Protein 1N7E (pdb70)

Nearest PDB structures (foldseek):
  1n7e-assembly1_A  TM=1.011E+00  e=2.865E-18  Rattus norvegicus
  1n7f-assembly1_B  TM=1.004E+00  e=1.780E-14  Rattus norvegicus
  2r4h-assembly3_C  TM=8.729E-01  e=4.024E-07  Homo sapiens
  8cn1-assembly1_F  TM=8.947E-01  e=1.105E-06  Homo sapiens
  1ueq-assembly1_A  TM=8.339E-01  e=1.675E-06  Homo sapiens

Foldseek 3Di:
DKDKDKDKDFQQPHAQQWDWDFFQQQATFIFGQDGHVVGNPVVVVPDDGGKTWQAKPNHGSRRGGPVVVVVCRVVPPRMMMTIIIDHDDDDDDDD

Organism: Rattus norvegicus (NCBI:txid10116)

B-factor: mean 26.57, std 9.77, range [13.31, 65.71]

Solvent-accessible surface area: 6147 Å² total; per-residue (Å²): 120,60,105,82,66,78,18,126,12,96,43,151,84,27,112,14,6,34,68,26,48,31,69,105,106,59,150,54,53,4,43,0,42,46,39,76,188,32,12,53,0,76,180,62,47,36,3,81,93,21,0,95,4,47,10,0,54,110,45,62,10,167,20,94,25,29,51,73,0,90,96,41,30,103,132,25,43,108,58,0,37,0,90,0,64,61,106,96,146,96,162,127,104,121,176

Sequence (95 aa):
GAIIYTVELKRYGGPLGITISGTEEPFDPIIISSLTKGGLAERTGAIHIGDRILAINSSSLKGKPLSEAIHLLQMAGETVTLKIKKQTDAQPASS

InterPro domains:
  IPR001478 PDZ domain [PF00595] (55-132)
  IPR001478 PDZ domain [PF00595] (152-235)
  IPR001478 PDZ domain [PF00595] (256-333)
  IPR001478 PDZ domain [PF00595] (574-654)
  IPR001478 PDZ domain [PF00595] (673-751)
  IPR001478 PDZ domain [PF00595] (989-1066)
  IPR001478 PDZ domain [PS50106] (53-136)
  IPR001478 PDZ domain [PS50106] (150-238)
  IPR001478 PDZ domain [PS50106] (252-336)
  IPR001478 PDZ domain [PS50106] (471-546)
  IPR001478 PDZ domain [PS50106] (572-657)
  IPR001478 PDZ domain [PS50106] (672-754)
  IPR001478 PDZ domain [PS50106] (988-1070)
  IPR001478 PDZ domain [SM00228] (62-136)
  IPR001478 PDZ domain [SM00228] (160-238)
  IPR001478 PDZ domain [SM00228] (261-336)
  IPR001478 PDZ domain [SM00228] (480-560)
  IPR001478 PDZ domain [SM00228] (581-657)
  IPR001478 PDZ domain [SM00228] (680-754)
  IPR001478 PDZ domain [SM00228] (998-1070)

Secondary structure (DSSP, 8-state):
---EEEEEEE-TTS---EEEE--SSTTS--EEEEE-TTSHHHHHT---TT-EEEEETTEE-TT--HHHHHHHHHT--SEEEEEEE----------

GO terms:
  GO:0150012 positive regulation of neuron projection arborization (P, IGI)
  GO:0043204 perikaryon (C, EXP)
  GO:0045211 postsynaptic membrane (C, EXP)
  GO:0005737 cytoplasm (C, EXP)
  GO:0014069 postsynaptic density (C, EXP)
  GO:0031410 cytoplasmic vesicle (C, EXP)
  GO:0005515 protein binding (F, IPI)
  GO:0098793 presynapse (C, IDA)
  GO:0098794 postsynapse (C, IDA)
  GO:0098978 glutamatergic synapse (C, IDA)
  GO:0098982 GABA-ergic synapse (C, IDA)
  GO:0106033 spine synapse (C, IDA)
  GO:1990635 proximal dendrite (C, IDA)
  GO:0042734 presynaptic membrane (C, IDA)
  GO:0043025 neuronal cell body (C, IDA)
  GO:0043083 synaptic cleft (C, IDA)
  GO:0043195 terminal bouton (C, IDA)
  GO:0043197 dendritic spine (C, IDA)
  GO:0043198 dendritic shaft (C, IDA)
  GO:0044326 dendritic spine neck (C, IDA)

Radius of gyration: 13.42 Å; Cα contacts (8 Å, |Δi|>4): 182; chains: 1; bounding box: 41×31×26 Å

Structure (mmCIF, N/CA/C/O backbone):
data_1N7E
#
_entry.id   1N7E
#
_cell.length_a   40.267
_cell.length_b   40.267
_cell.length_c   222.872
_cell.angle_alpha   90.00
_cell.angle_beta   90.00
_cell.angle_gamma   120.00
#
_symmetry.space_group_name_H-M   'P 65 2 2'
#
loop_
_entity.id
_entity.type
_entity.pdbx_description
1 polymer 'AMPA receptor interacting protein GRIP'
2 water water
#
loop_
_atom_site.group_PDB
_ato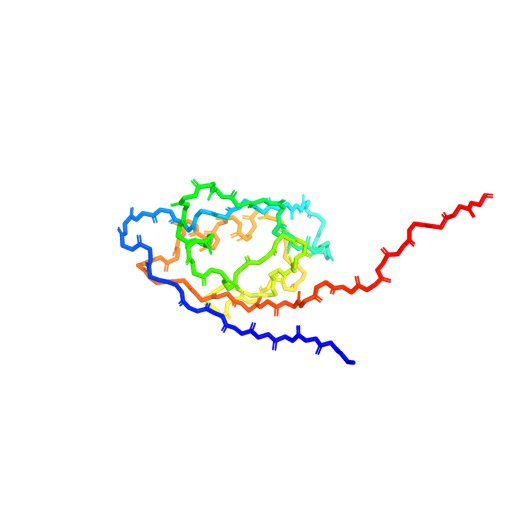m_site.id
_atom_site.type_symbol
_atom_site.label_atom_id
_atom_site.label_alt_id
_atom_site.label_comp_id
_atom_site.label_asym_id
_atom_site.label_entity_id
_atom_site.label_seq_id
_atom_site.pdbx_PDB_ins_code
_atom_site.Cartn_x
_atom_site.Cartn_y
_atom_site.Cartn_z
_atom_site.occupancy
_atom_site.B_iso_or_equiv
_atom_site.auth_seq_id
_atom_site.auth_comp_id
_atom_site.auth_asym_id
_atom_site.auth_atom_id
_atom_site.pdbx_PDB_model_num
ATOM 1 N N . GLY A 1 3 ? 18.388 22.463 54.997 1.00 38.75 667 GLY A N 1
ATOM 2 C CA . GLY A 1 3 ? 18.139 23.774 55.680 1.00 37.03 667 GLY A CA 1
ATOM 3 C C . GLY A 1 3 ? 16.855 23.754 56.490 1.00 36.03 667 GLY A C 1
ATOM 4 O O . GLY A 1 3 ? 16.028 22.856 56.324 1.00 37.12 667 GLY A O 1
ATOM 5 N N . ALA A 1 4 ? 16.691 24.737 57.372 1.00 34.50 668 ALA A N 1
ATOM 6 C CA . ALA A 1 4 ? 15.499 24.826 58.208 1.00 31.77 668 ALA A CA 1
ATOM 7 C C . ALA A 1 4 ? 14.313 25.228 57.361 1.00 29.46 668 ALA A C 1
ATOM 8 O O . ALA A 1 4 ? 14.422 26.118 56.516 1.00 29.42 668 ALA A O 1
ATOM 10 N N . ILE A 1 5 ? 13.180 24.573 57.584 1.00 25.54 669 ILE A N 1
ATOM 11 C CA . ILE A 1 5 ? 11.975 24.894 56.833 1.00 23.05 669 ILE A CA 1
ATOM 12 C C . ILE A 1 5 ? 11.020 25.680 57.723 1.00 19.76 669 ILE A C 1
ATOM 13 O O . ILE A 1 5 ? 10.497 25.156 58.705 1.00 18.24 669 ILE A O 1
ATOM 18 N N . ILE A 1 6 ? 10.816 26.945 57.375 1.00 18.30 670 ILE A N 1
ATOM 19 C CA . ILE A 1 6 ? 9.922 27.814 58.122 1.00 18.06 670 ILE A CA 1
ATOM 20 C C . ILE A 1 6 ? 8.856 28.323 57.165 1.00 17.24 670 ILE A C 1
ATOM 21 O O . ILE A 1 6 ? 9.181 28.856 56.106 1.00 18.23 670 ILE A O 1
ATOM 26 N N . TYR A 1 7 ? 7.588 28.13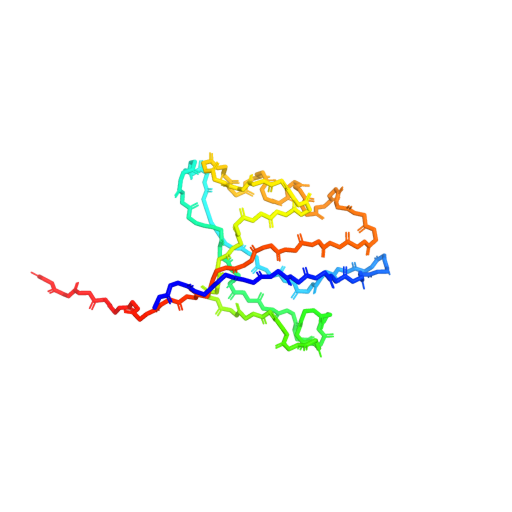8 57.522 1.00 15.91 671 TYR A N 1
ATOM 27 C CA . TYR A 1 7 ? 6.480 28.605 56.688 1.00 15.33 671 TYR A CA 1
ATOM 28 C C . TYR A 1 7 ? 5.406 29.176 57.606 1.00 15.30 671 TYR A C 1
ATOM 29 O O . TYR A 1 7 ? 5.446 28.974 58.822 1.00 15.37 671 TYR A O 1
ATOM 38 N N . THR A 1 8 ? 4.454 29.901 57.036 1.00 15.08 672 THR A N 1
ATOM 39 C CA . THR A 1 8 ? 3.406 30.489 57.849 1.00 15.98 672 THR A CA 1
ATOM 40 C C . THR A 1 8 ? 2.025 30.069 57.367 1.00 15.78 672 THR A C 1
ATOM 41 O O . THR A 1 8 ? 1.785 29.956 56.164 1.00 16.79 672 THR A O 1
ATOM 45 N N . VAL A 1 9 ? 1.122 29.818 58.310 1.00 15.97 673 VAL A N 1
ATOM 46 C CA . VAL A 1 9 ? -0.235 29.438 57.959 1.00 16.54 673 VAL A CA 1
ATOM 47 C C . VAL A 1 9 ? -1.232 30.326 58.686 1.00 17.98 673 VAL A C 1
ATOM 48 O O . VAL A 1 9 ? -1.057 30.651 59.860 1.00 17.93 673 VAL A O 1
ATOM 52 N N . GLU A 1 10 ? -2.269 30.736 57.966 1.00 14.57 674 GLU A N 1
ATOM 53 C CA . GLU A 1 10 ? -3.318 31.570 58.526 1.00 17.37 674 GLU A CA 1
ATOM 54 C C . GLU A 1 10 ? -4.586 30.740 58.511 1.00 16.55 674 GLU A C 1
ATOM 55 O O . GLU A 1 10 ? -5.012 30.268 57.459 1.00 16.76 674 GLU A O 1
ATOM 61 N N . LEU A 1 11 ? -5.176 30.551 59.685 1.00 18.35 675 LEU A N 1
ATOM 62 C CA . LEU A 1 11 ? -6.393 29.759 59.816 1.00 18.56 675 LEU A CA 1
ATOM 63 C C . LEU A 1 11 ? -7.537 30.631 60.321 1.00 19.40 675 LEU A C 1
ATOM 64 O O . LEU A 1 11 ? -7.327 31.516 61.149 1.00 20.03 675 LEU A O 1
ATOM 69 N N . LYS A 1 12 ? -8.741 30.382 59.818 1.00 20.21 676 LYS A N 1
ATOM 70 C CA . LYS A 1 12 ? -9.912 31.141 60.236 1.00 21.53 676 LYS A CA 1
ATOM 71 C C . LYS A 1 12 ? -10.739 30.189 61.08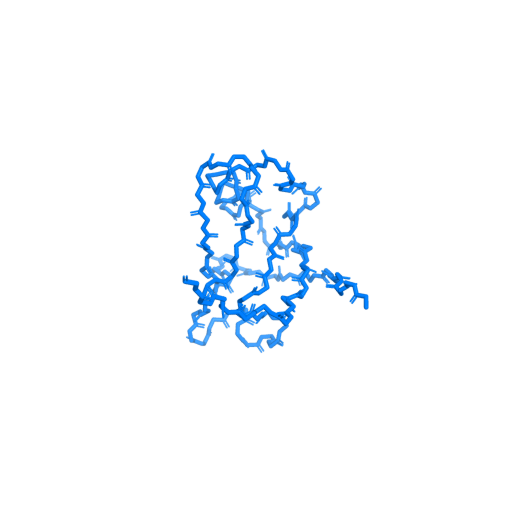8 1.00 21.57 676 LYS A C 1
ATOM 72 O O . LYS A 1 12 ? -11.359 29.269 60.560 1.00 20.75 676 LYS A O 1
ATOM 78 N N . ARG A 1 13 ? -10.741 30.407 62.403 1.00 24.29 677 ARG A N 1
ATOM 79 C CA . ARG A 1 13 ? -11.458 29.531 63.332 1.00 25.98 677 ARG A CA 1
ATOM 80 C C . ARG A 1 13 ? -12.959 29.782 63.557 1.00 27.59 677 ARG A C 1
ATOM 81 O O . ARG A 1 13 ? -13.627 28.977 64.209 1.00 27.03 677 ARG A O 1
ATOM 89 N N . TYR A 1 14 ? -13.495 30.875 63.014 1.00 30.16 678 TYR A N 1
ATOM 90 C CA . TYR A 1 14 ? -14.925 31.192 63.158 1.00 31.69 678 TYR A CA 1
ATOM 91 C C . TYR A 1 14 ? -15.530 30.902 64.531 1.00 31.67 678 TYR A C 1
ATOM 92 O O . TYR A 1 14 ? -16.436 30.067 64.654 1.00 34.06 678 TYR A O 1
ATOM 101 N N . GLY A 1 15 ? -15.051 31.582 65.561 1.00 29.71 679 GLY A N 1
ATOM 102 C CA . GLY A 1 15 ? -15.608 31.352 66.880 1.00 27.49 679 GLY A CA 1
ATOM 103 C C . GLY A 1 15 ? -15.311 29.979 67.445 1.00 26.91 679 GLY A C 1
ATOM 104 O O . GLY A 1 15 ? -15.681 29.679 68.581 1.00 27.22 679 GLY A O 1
ATOM 105 N N . GLY A 1 16 ? -14.656 29.139 66.653 1.00 25.48 680 GLY A N 1
ATOM 106 C CA . GLY A 1 16 ? -14.309 27.806 67.114 1.00 25.66 680 GLY A CA 1
ATOM 107 C C . GLY A 1 16 ? -12.830 27.699 67.461 1.00 24.21 680 GLY A C 1
ATOM 108 O O . GLY A 1 16 ? -12.072 28.663 67.305 1.00 22.08 680 GLY A O 1
ATOM 109 N N . PRO A 1 17 ? -12.387 26.537 67.957 1.00 23.12 681 PRO A N 1
ATOM 110 C CA . PRO A 1 17 ? -10.973 26.379 68.304 1.00 21.63 681 PRO A CA 1
ATOM 111 C C . PRO A 1 17 ? -10.135 26.019 67.082 1.00 19.24 681 PRO A C 1
ATOM 112 O O . PRO A 1 17 ? -10.673 25.690 66.027 1.00 19.18 681 PRO A O 1
ATOM 116 N N . LEU A 1 18 ? -8.818 26.100 67.225 1.00 18.49 682 LEU A N 1
ATOM 117 C CA . LEU A 1 18 ? -7.916 25.745 66.132 1.00 17.99 682 LEU A CA 1
ATOM 118 C C . LEU A 1 18 ? -7.776 24.223 66.048 1.00 18.57 682 LEU A C 1
ATOM 119 O O . LEU A 1 18 ? -7.525 23.664 64.980 1.00 17.97 682 LEU A O 1
ATOM 124 N N . GLY A 1 19 ? -7.950 23.561 67.189 1.00 16.86 683 GLY A N 1
ATOM 125 C CA . GLY A 1 19 ? -7.824 22.117 67.236 1.00 16.66 683 GLY A CA 1
ATOM 126 C C . GLY A 1 19 ? -6.359 21.735 67.345 1.00 16.54 683 GLY A C 1
ATOM 127 O O . GLY A 1 19 ? -5.926 20.725 66.794 1.00 16.09 683 GLY A O 1
ATOM 128 N N . ILE A 1 20 ? -5.600 22.553 68.067 1.00 17.10 684 ILE A N 1
ATOM 129 C CA . ILE A 1 20 ? -4.164 22.332 68.251 1.00 18.03 684 ILE A CA 1
ATOM 130 C C . ILE A 1 20 ? -3.797 22.297 69.729 1.00 18.94 684 ILE A C 1
ATOM 131 O O . ILE A 1 20 ? -4.233 23.153 70.493 1.00 18.95 684 ILE A O 1
ATOM 136 N N . THR A 1 21 ? -3.003 21.313 70.135 1.00 17.64 685 THR A N 1
ATOM 137 C CA . THR A 1 21 ? -2.568 21.248 71.519 1.00 18.93 685 THR A CA 1
ATOM 138 C C . THR A 1 21 ? -1.062 21.495 71.502 1.00 18.21 685 THR A C 1
ATOM 139 O O . THR A 1 21 ? -0.345 20.828 70.759 1.00 19.48 685 THR A O 1
ATOM 143 N N . ILE A 1 22 ? -0.594 22.466 72.288 1.00 17.69 686 ILE A N 1
ATOM 144 C CA . ILE A 1 22 ? 0.828 22.788 72.334 1.00 17.56 686 ILE A CA 1
ATOM 145 C C . ILE A 1 22 ? 1.481 22.434 73.667 1.00 19.13 686 ILE A C 1
ATOM 146 O O . ILE A 1 22 ? 0.823 22.388 74.708 1.00 19.22 686 ILE A O 1
ATOM 151 N N . SER A 1 23 ? 2.787 22.186 73.617 1.00 19.71 687 SER A N 1
ATOM 152 C CA . SER A 1 23 ? 3.558 21.841 74.804 1.00 19.44 687 SER A CA 1
ATOM 153 C C . SER A 1 23 ? 4.754 22.760 74.965 1.00 19.64 687 SER A C 1
ATOM 154 O O . SER A 1 23 ? 5.235 23.346 73.994 1.00 18.03 687 SER A O 1
ATOM 157 N N . GLY A 1 24 ? 5.236 22.865 76.200 1.00 17.01 688 GLY A N 1
ATOM 158 C CA . GLY A 1 24 ? 6.376 23.711 76.489 1.00 18.69 688 GLY A CA 1
ATOM 159 C C . GLY A 1 24 ? 6.518 23.881 77.991 1.00 18.37 688 GLY A C 1
ATOM 160 O O . GLY A 1 24 ? 5.917 23.136 78.764 1.00 18.11 688 GLY A O 1
ATOM 161 N N . THR A 1 25 ? 7.313 24.861 78.405 1.00 19.70 689 THR A N 1
ATOM 162 C CA . THR A 1 25 ? 7.537 25.142 79.822 1.00 21.81 689 THR A CA 1
ATOM 163 C C . THR A 1 25 ? 7.617 26.653 80.002 1.00 23.30 689 THR A C 1
ATOM 164 O O . THR A 1 25 ? 7.381 27.412 79.050 1.00 22.28 689 THR A O 1
ATOM 168 N N . GLU A 1 26 ? 7.967 27.090 81.213 1.00 24.31 690 GLU A N 1
ATOM 169 C CA . GLU A 1 26 ? 8.096 28.515 81.481 1.00 26.01 690 GLU A CA 1
ATOM 170 C C . GLU A 1 26 ? 9.518 29.017 81.297 1.00 27.00 690 GLU A C 1
ATOM 171 O O . GLU A 1 26 ? 9.808 30.184 81.565 1.00 27.82 690 GLU A O 1
ATOM 177 N N . GLU A 1 27 ? 10.410 28.137 80.847 1.00 28.15 691 GLU A N 1
ATOM 178 C CA . GLU A 1 27 ? 11.785 28.546 80.589 1.00 30.04 691 GLU A CA 1
ATOM 179 C C . GLU A 1 27 ? 11.725 29.390 79.315 1.00 30.13 691 GLU A C 1
ATOM 180 O O . GLU A 1 27 ? 11.368 28.893 78.245 1.00 29.76 691 GLU A O 1
ATOM 186 N N . PRO A 1 28 ? 12.078 30.680 79.419 1.00 30.66 692 PRO A N 1
ATOM 187 C CA . PRO A 1 28 ? 12.068 31.626 78.303 1.00 30.67 692 PRO A CA 1
ATOM 188 C C . PRO A 1 28 ? 12.468 31.083 76.939 1.00 30.35 692 PRO A C 1
ATOM 189 O O . PRO A 1 28 ? 11.806 31.380 75.941 1.00 30.47 692 PRO A O 1
ATOM 193 N N . PHE A 1 29 ? 13.530 30.284 76.881 1.00 29.13 693 PHE A N 1
ATOM 194 C CA . PHE A 1 29 ? 13.966 29.788 75.588 1.00 28.47 693 PHE A CA 1
ATOM 195 C C . PHE A 1 29 ? 13.641 28.370 75.150 1.00 26.10 693 PHE A C 1
ATOM 196 O O . PHE A 1 29 ? 14.212 27.879 74.172 1.00 27.04 693 PHE A O 1
ATOM 204 N N . ASP A 1 30 ? 12.714 27.717 75.840 1.00 23.76 694 ASP A N 1
ATOM 205 C CA . ASP A 1 30 ? 12.311 26.380 75.427 1.00 23.14 694 ASP A CA 1
ATOM 206 C C . ASP A 1 30 ? 11.380 26.543 74.229 1.00 2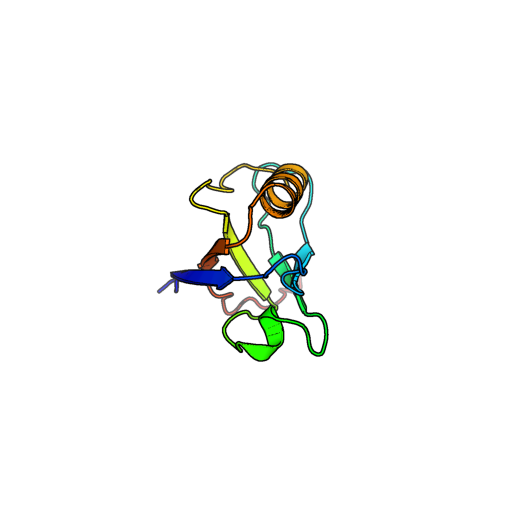2.68 694 ASP A C 1
ATOM 207 O O . ASP A 1 30 ? 10.680 27.553 74.111 1.00 23.86 694 ASP A O 1
ATOM 212 N N . PRO A 1 31 ? 11.353 25.553 73.321 1.00 21.69 695 PRO A N 1
ATOM 213 C CA . PRO A 1 31 ? 10.470 25.688 72.161 1.00 19.93 695 PRO A CA 1
ATOM 214 C C . PRO A 1 31 ? 9.014 25.397 72.503 1.00 19.02 695 PRO A C 1
ATOM 215 O O . PRO A 1 31 ? 8.724 24.666 73.453 1.00 19.47 695 PRO A O 1
ATOM 219 N N . ILE A 1 32 ? 8.105 25.993 71.735 1.00 18.31 696 ILE A N 1
ATOM 220 C CA . ILE A 1 32 ? 6.671 25.754 71.904 1.00 19.13 696 ILE A CA 1
ATOM 221 C C . ILE A 1 32 ? 6.369 24.752 70.800 1.00 16.37 696 ILE A C 1
ATOM 222 O O . ILE A 1 32 ? 6.485 25.077 69.624 1.00 15.72 696 ILE A O 1
ATOM 227 N N . ILE A 1 33 ? 5.992 23.540 71.188 1.00 16.24 697 ILE A N 1
ATOM 228 C CA . ILE A 1 33 ? 5.746 22.452 70.245 1.00 16.96 697 ILE A CA 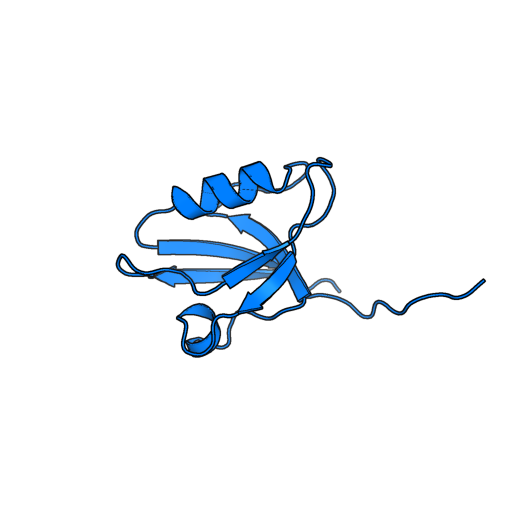1
ATOM 229 C C . ILE A 1 33 ? 4.291 22.032 70.073 1.00 17.43 697 ILE A C 1
ATOM 230 O O . ILE A 1 33 ? 3.524 22.008 71.028 1.00 17.01 697 ILE A O 1
ATOM 235 N N . ILE A 1 34 ? 3.918 21.703 68.843 1.00 16.05 698 ILE A N 1
ATOM 236 C CA . ILE A 1 34 ? 2.576 21.217 68.565 1.00 17.03 698 ILE A CA 1
ATOM 237 C C . ILE A 1 34 ? 2.662 19.755 69.021 1.00 18.93 698 ILE A C 1
ATOM 238 O O . ILE A 1 34 ? 3.331 18.935 68.384 1.00 17.94 698 ILE A O 1
ATOM 243 N N . SER A 1 35 ? 2.014 19.430 70.137 1.00 16.90 699 SER A N 1
ATOM 244 C CA . SER A 1 35 ? 2.079 18.070 70.660 1.00 19.86 699 SER A CA 1
ATOM 245 C C . SER A 1 35 ? 1.002 17.138 70.140 1.00 17.79 699 SER A C 1
ATOM 246 O O . SER A 1 35 ? 1.233 15.938 70.017 1.00 20.75 699 SER A O 1
ATOM 249 N N . SER A 1 36 ? -0.182 17.669 69.853 1.00 18.42 700 SER A N 1
ATOM 250 C CA . SER A 1 36 ? -1.261 16.845 69.307 1.00 16.52 700 SER A CA 1
ATOM 251 C C . SER A 1 36 ? -2.309 17.712 68.635 1.00 15.93 700 SER A C 1
ATOM 252 O O . SER A 1 36 ? -2.321 18.923 68.804 1.00 15.50 700 SER A O 1
ATOM 255 N N . LEU A 1 37 ? -3.169 17.074 67.854 1.00 15.89 701 LEU A N 1
ATOM 256 C CA . LEU A 1 37 ? -4.228 17.762 67.138 1.00 17.51 701 LEU A CA 1
ATOM 257 C C . LEU A 1 37 ? -5.546 17.090 67.467 1.00 17.42 701 LEU A C 1
ATOM 258 O O . LEU A 1 37 ? -5.610 15.876 67.641 1.00 18.12 701 LEU A O 1
ATOM 263 N N . THR A 1 38 ? -6.598 17.890 67.549 1.00 16.70 702 THR A N 1
ATOM 264 C CA . THR A 1 38 ? -7.922 17.363 67.832 1.00 17.40 702 THR A CA 1
ATOM 265 C C . THR A 1 38 ? -8.439 16.640 66.597 1.00 17.76 702 THR A C 1
ATOM 266 O O . THR A 1 38 ? -8.463 17.197 65.497 1.00 17.39 702 THR A O 1
ATOM 270 N N . LYS A 1 39 ? -8.844 15.392 66.775 1.00 18.39 703 LYS A N 1
ATOM 271 C CA . LYS A 1 39 ? -9.369 14.633 65.661 1.00 21.72 703 LYS A CA 1
ATOM 272 C C . LYS A 1 39 ? -10.632 15.322 65.142 1.00 22.08 703 LYS A C 1
ATOM 273 O O . LYS A 1 39 ? -11.599 15.512 65.880 1.00 22.49 703 LYS A O 1
ATOM 279 N N . GLY A 1 40 ? -10.615 15.696 63.868 1.00 23.16 704 GLY A N 1
ATOM 280 C CA . GLY A 1 40 ? -11.764 16.356 63.276 1.00 22.91 704 GLY A CA 1
ATOM 281 C C . GLY A 1 40 ? -11.722 17.856 63.477 1.00 22.21 704 GLY A C 1
ATOM 282 O O . GLY A 1 40 ? -12.633 18.573 63.058 1.00 23.49 704 GLY A O 1
ATOM 283 N N . GLY A 1 41 ? -10.663 18.334 64.126 1.00 19.86 705 GLY A N 1
ATOM 284 C CA . GLY A 1 41 ? -10.527 19.760 64.364 1.00 19.11 705 GLY A CA 1
ATOM 285 C C . GLY A 1 41 ? -10.112 20.515 63.117 1.00 16.53 705 GLY A C 1
ATOM 286 O O . GLY A 1 41 ? -9.787 19.909 62.098 1.00 18.02 705 GLY A O 1
ATOM 287 N N . LEU A 1 42 ? -10.112 21.840 63.190 1.00 17.27 706 LEU A N 1
ATOM 288 C CA . LEU A 1 42 ? -9.734 22.652 62.036 1.00 17.09 706 LEU A CA 1
ATOM 289 C C . LEU A 1 42 ? -8.304 22.373 61.576 1.00 16.91 706 LEU A C 1
ATOM 290 O O . LEU A 1 42 ? -8.070 22.114 60.395 1.00 15.15 706 LEU A O 1
ATOM 295 N N . ALA A 1 43 ? -7.355 22.424 62.512 1.00 14.91 707 ALA A N 1
ATOM 296 C CA . ALA A 1 43 ? -5.946 22.186 62.196 1.00 15.96 707 ALA A CA 1
ATOM 297 C C . ALA A 1 43 ? -5.770 20.884 61.436 1.00 15.97 707 ALA A C 1
ATOM 298 O O . ALA A 1 43 ? -5.133 20.854 60.382 1.00 15.21 707 ALA A O 1
ATOM 300 N N . GLU A 1 44 ? -6.333 19.801 61.962 1.00 16.53 708 GLU A N 1
ATOM 301 C CA . GLU A 1 44 ? -6.212 18.516 61.286 1.00 16.10 708 GLU A CA 1
ATOM 302 C C . GLU A 1 44 ? -6.857 18.494 59.893 1.00 16.77 708 GLU A C 1
ATOM 303 O O . GLU A 1 44 ? -6.286 17.937 58.952 1.00 18.66 708 GLU A O 1
ATOM 309 N N . ARG A 1 45 ? -8.037 19.095 59.763 1.00 16.56 709 ARG A N 1
ATOM 310 C CA . ARG A 1 45 ? -8.741 19.129 58.484 1.00 17.98 709 ARG A CA 1
ATOM 311 C C . ARG A 1 45 ? -7.985 19.868 57.386 1.00 17.65 709 ARG A C 1
ATOM 312 O O . ARG A 1 45 ? -8.160 19.568 56.212 1.00 17.70 709 ARG A O 1
ATOM 320 N N . THR A 1 46 ? -7.155 20.837 57.757 1.00 16.69 710 THR A N 1
ATOM 321 C CA . THR A 1 46 ? -6.385 21.576 56.757 1.00 16.80 710 THR A CA 1
ATOM 322 C C . THR A 1 46 ? -5.202 20.733 56.277 1.00 17.83 710 THR A C 1
ATOM 323 O O . THR A 1 46 ? -4.775 20.837 55.121 1.00 17.62 710 THR A O 1
ATOM 327 N N . GLY A 1 47 ? -4.678 19.910 57.186 1.00 18.27 711 GLY A N 1
ATOM 328 C CA . GLY A 1 47 ? -3.527 19.078 56.880 1.00 19.31 711 GLY A CA 1
ATOM 329 C C . GLY A 1 47 ? -2.255 19.913 56.783 1.00 19.39 711 GLY A C 1
ATOM 330 O O . GLY A 1 47 ? -1.228 19.436 56.310 1.00 21.35 711 GLY A O 1
ATOM 331 N N . ALA A 1 48 ? -2.314 21.154 57.250 1.00 19.61 712 ALA A N 1
ATOM 332 C CA . ALA A 1 48 ? -1.172 22.064 57.172 1.00 21.59 712 ALA A CA 1
ATOM 333 C C . ALA A 1 48 ? -0.447 22.275 58.493 1.00 20.28 712 ALA A C 1
ATOM 334 O O . ALA A 1 48 ? 0.485 23.081 58.567 1.00 21.67 712 ALA A O 1
ATOM 336 N N . ILE A 1 49 ? -0.897 21.572 59.529 1.00 18.96 713 ILE A N 1
ATOM 337 C CA . ILE A 1 49 ? -0.319 21.677 60.868 1.00 18.55 713 ILE A CA 1
ATOM 338 C C . ILE A 1 49 ? 0.080 20.275 61.286 1.00 16.96 713 ILE A C 1
ATOM 339 O O . ILE A 1 49 ? -0.730 19.345 61.208 1.00 18.74 713 ILE A O 1
ATOM 344 N N . HIS A 1 50 ? 1.315 20.119 61.747 1.00 16.93 714 HIS A N 1
ATOM 345 C CA . HIS A 1 50 ? 1.789 18.795 62.138 1.00 17.90 714 HIS A CA 1
ATOM 346 C C . HIS A 1 50 ? 2.423 18.686 63.512 1.00 16.98 714 HIS A C 1
ATOM 347 O O . HIS A 1 50 ? 3.111 19.597 63.985 1.00 17.24 714 HIS A O 1
ATOM 354 N N . ILE A 1 51 ? 2.178 17.546 64.139 1.00 16.38 715 ILE A N 1
ATOM 355 C CA . ILE A 1 51 ? 2.723 17.266 65.445 1.00 17.99 715 ILE A CA 1
ATOM 356 C C . ILE A 1 51 ? 4.247 17.267 65.369 1.00 17.98 715 ILE A C 1
ATOM 357 O O . ILE A 1 51 ? 4.843 16.735 64.429 1.00 18.88 715 ILE A O 1
ATOM 362 N N . GLY A 1 52 ? 4.871 17.899 66.352 1.00 18.35 716 GLY A N 1
ATOM 363 C CA . GLY A 1 52 ? 6.318 17.935 66.384 1.00 18.74 716 GLY A CA 1
ATOM 364 C C . GLY A 1 52 ? 6.916 19.231 65.901 1.00 19.12 716 GLY A C 1
ATOM 365 O O . GLY A 1 52 ? 8.035 19.561 66.269 1.00 20.69 716 GLY A O 1
ATOM 366 N N . ASP A 1 53 ? 6.195 19.972 65.073 1.00 16.68 717 ASP A N 1
ATOM 367 C CA . ASP A 1 53 ? 6.744 21.230 64.598 1.00 17.62 717 ASP A CA 1
ATOM 368 C C . ASP A 1 53 ? 6.652 22.267 65.713 1.00 16.40 717 ASP A C 1
ATOM 369 O O . ASP A 1 53 ? 5.857 22.119 66.644 1.00 17.43 717 ASP A O 1
ATOM 374 N N . ARG A 1 54 ? 7.476 23.307 65.632 1.00 15.72 718 ARG A N 1
ATOM 375 C CA . ARG A 1 54 ? 7.465 24.340 66.662 1.00 15.86 718 ARG A CA 1
ATOM 376 C C . ARG A 1 54 ? 6.893 25.647 66.148 1.00 15.90 718 ARG A C 1
ATOM 377 O O . ARG A 1 54 ? 7.063 26.003 64.974 1.00 14.89 718 ARG A O 1
ATOM 385 N N . ILE A 1 55 ? 6.209 26.358 67.036 1.00 14.87 719 ILE A N 1
ATOM 386 C CA . ILE A 1 55 ? 5.599 27.633 66.693 1.00 17.15 719 ILE A CA 1
ATOM 387 C C . ILE A 1 55 ? 6.577 28.740 67.043 1.00 17.30 719 ILE A C 1
ATOM 388 O O . ILE A 1 55 ? 6.965 28.888 68.205 1.00 19.13 719 ILE A O 1
ATOM 393 N N . LEU A 1 56 ? 6.981 29.504 66.031 1.00 15.86 720 LEU A N 1
ATOM 394 C CA . LEU A 1 56 ? 7.931 30.597 66.213 1.00 17.30 720 LEU A CA 1
ATOM 395 C C . LEU A 1 56 ? 7.261 31.949 66.488 1.00 18.75 720 LEU A C 1
ATOM 396 O O . LEU A 1 56 ? 7.858 32.830 67.103 1.00 20.80 720 LEU A O 1
ATOM 401 N N . ALA A 1 57 ? 6.024 32.113 66.028 1.00 19.25 721 ALA A N 1
ATOM 402 C CA . ALA A 1 57 ? 5.299 33.363 66.233 1.00 18.79 721 ALA A CA 1
ATOM 403 C C . ALA A 1 57 ? 3.808 33.139 66.093 1.00 18.41 721 ALA A C 1
ATOM 404 O O . ALA A 1 57 ? 3.375 32.241 65.374 1.00 18.02 721 ALA A O 1
ATOM 406 N N . ILE A 1 58 ? 3.027 33.957 66.788 1.00 18.16 722 ILE A N 1
ATOM 407 C CA . ILE A 1 58 ? 1.575 33.867 66.727 1.00 19.15 722 ILE A CA 1
ATOM 408 C C . ILE A 1 58 ? 1.046 35.254 66.407 1.00 20.03 722 ILE A C 1
ATOM 409 O O . ILE A 1 58 ? 1.302 36.206 67.147 1.00 19.41 722 ILE A O 1
ATOM 414 N N . ASN A 1 59 ? 0.321 35.371 65.298 1.00 19.41 723 ASN A N 1
ATOM 415 C CA . ASN A 1 59 ? -0.223 36.660 64.882 1.00 21.50 723 ASN A CA 1
ATOM 416 C C . ASN A 1 59 ? 0.883 37.707 64.844 1.00 21.25 723 ASN A C 1
ATOM 417 O O . ASN A 1 59 ? 0.727 38.826 65.329 1.00 22.59 723 ASN A O 1
ATOM 422 N N . SER A 1 60 ? 2.008 37.314 64.258 1.00 22.71 724 SER A N 1
ATOM 423 C CA . SER A 1 60 ? 3.173 38.172 64.109 1.00 24.53 724 SER A CA 1
ATOM 424 C C . SER A 1 60 ? 3.898 38.533 65.404 1.00 24.65 724 SER A C 1
ATOM 425 O O . SER A 1 60 ? 4.838 39.325 65.388 1.00 25.44 724 SER A O 1
ATOM 428 N N . SER A 1 61 ? 3.462 37.952 66.517 1.00 22.77 725 SER A N 1
ATOM 429 C CA . SER A 1 61 ? 4.103 38.199 67.805 1.00 23.82 725 SER A CA 1
ATOM 430 C C . SER A 1 61 ? 5.087 37.049 68.041 1.00 22.27 725 SER A C 1
ATOM 431 O O . SER A 1 61 ? 4.683 35.905 68.251 1.00 21.25 725 SER A O 1
ATOM 434 N N . SER A 1 62 ? 6.380 37.358 67.992 1.00 23.10 726 SER A N 1
ATOM 435 C CA . SER A 1 62 ? 7.425 36.353 68.166 1.00 23.46 726 SER A CA 1
ATOM 436 C C . SER A 1 62 ? 7.422 35.660 69.524 1.00 23.30 726 SER A C 1
ATOM 437 O O . SER A 1 62 ? 7.136 36.278 70.548 1.00 23.70 726 SER A O 1
ATOM 440 N N . LEU A 1 63 ? 7.746 34.372 69.526 1.00 21.69 727 LEU A N 1
ATOM 441 C CA . LEU A 1 63 ? 7.799 33.598 70.761 1.00 21.42 727 LEU A CA 1
ATOM 442 C C . LEU A 1 63 ? 9.244 33.397 71.224 1.00 20.68 727 LEU A C 1
ATOM 443 O O . LEU A 1 63 ? 9.512 32.664 72.176 1.00 20.42 727 LEU A O 1
ATOM 448 N N . LYS A 1 64 ? 10.171 34.061 70.550 1.00 22.00 728 LYS A N 1
ATOM 449 C CA . LYS A 1 64 ? 11.572 33.946 70.913 1.00 23.60 728 LYS A CA 1
ATOM 450 C C . LYS A 1 64 ? 11.762 34.417 72.351 1.00 24.47 728 LYS A C 1
ATOM 451 O O . LYS A 1 64 ? 11.451 35.562 72.679 1.00 24.26 728 LYS A O 1
ATOM 457 N N . GLY A 1 65 ? 12.262 33.529 73.203 1.00 24.57 729 GLY A N 1
ATOM 458 C CA . GLY A 1 65 ? 12.490 33.886 74.590 1.00 25.46 729 GLY A CA 1
ATOM 459 C C . GLY A 1 65 ? 11.215 34.050 75.392 1.00 25.13 729 GLY A C 1
ATOM 460 O O . GLY A 1 65 ? 11.238 34.594 76.497 1.00 26.73 729 GLY A O 1
ATOM 461 N N . LYS A 1 66 ? 10.095 33.585 74.844 1.00 24.16 730 LYS A N 1
ATOM 462 C CA . LYS A 1 66 ? 8.818 33.687 75.544 1.00 22.73 730 LYS A CA 1
ATOM 463 C C . LYS A 1 66 ? 8.402 32.327 76.098 1.00 21.76 730 LYS A C 1
ATOM 464 O O . LYS A 1 66 ? 8.560 31.304 75.440 1.00 23.84 730 LYS A O 1
ATOM 470 N N . PRO A 1 67 ? 7.869 32.295 77.327 1.00 22.10 731 PRO A N 1
ATOM 471 C CA . PRO A 1 67 ? 7.437 31.028 77.937 1.00 21.29 731 PRO A CA 1
ATOM 472 C C . PRO A 1 67 ? 6.103 30.516 77.369 1.00 21.01 731 PRO A C 1
ATOM 473 O O . PRO A 1 67 ? 5.413 31.235 76.655 1.00 19.11 731 PRO A O 1
ATOM 477 N N . LEU A 1 68 ? 5.737 29.280 77.688 1.00 20.54 732 LEU A N 1
ATOM 478 C CA . LEU A 1 68 ? 4.483 28.717 77.192 1.00 20.24 732 LEU A CA 1
ATOM 479 C C . LEU A 1 68 ? 3.279 29.574 77.571 1.00 20.18 732 LEU A C 1
ATOM 480 O O . LEU A 1 68 ? 2.339 29.712 76.792 1.00 20.12 732 LEU A O 1
ATOM 485 N N . SER A 1 69 ? 3.304 30.144 78.769 1.00 19.93 733 SER A N 1
ATOM 486 C CA . SER A 1 69 ? 2.193 30.968 79.230 1.00 19.77 733 SER A CA 1
ATOM 487 C C . SER A 1 69 ? 1.877 32.110 78.263 1.00 20.14 733 SER A C 1
ATOM 488 O O . SER A 1 69 ? 0.718 32.498 78.108 1.00 18.17 733 SER A O 1
ATOM 491 N N . GLU A 1 70 ? 2.902 32.646 77.609 1.00 20.09 734 GLU A N 1
ATOM 492 C CA . GLU A 1 70 ? 2.700 33.728 76.654 1.00 20.40 734 GLU A CA 1
ATOM 493 C C . GLU A 1 70 ? 2.063 33.231 75.360 1.00 21.81 734 GLU A C 1
ATOM 494 O O . GLU A 1 70 ? 1.235 33.927 74.768 1.00 20.48 734 GLU A O 1
ATOM 500 N N . ALA A 1 71 ? 2.457 32.035 74.920 1.00 20.12 735 ALA A N 1
ATOM 501 C CA . ALA A 1 71 ? 1.916 31.440 73.698 1.00 21.21 735 ALA A CA 1
ATOM 502 C C . ALA A 1 71 ? 0.427 31.153 73.912 1.00 20.28 735 ALA A C 1
ATOM 503 O O . ALA A 1 71 ? -0.401 31.442 73.044 1.00 19.26 735 ALA A O 1
ATOM 505 N N . ILE A 1 72 ? 0.093 30.585 75.070 1.00 19.92 736 ILE A N 1
ATOM 506 C CA . ILE A 1 72 ? -1.296 30.281 75.402 1.00 19.41 736 ILE A CA 1
ATOM 507 C C . ILE A 1 72 ? -2.109 31.577 75.424 1.00 19.65 736 ILE A C 1
ATOM 508 O O . ILE A 1 72 ? -3.238 31.619 74.940 1.00 20.23 736 ILE A O 1
ATOM 513 N N . HIS A 1 73 ? -1.523 32.636 75.976 1.00 19.48 737 HIS A N 1
ATOM 514 C CA . HIS A 1 73 ? -2.186 33.931 76.042 1.00 19.00 737 HIS A CA 1
ATOM 515 C C . HIS A 1 73 ? -2.443 34.487 74.638 1.00 19.74 737 HIS A C 1
ATOM 516 O O . HIS A 1 73 ? -3.547 34.936 74.337 1.00 20.49 737 HIS A O 1
ATOM 523 N N . LEU A 1 74 ? -1.424 34.454 73.784 1.00 19.19 738 LEU A N 1
ATOM 524 C CA . LEU A 1 74 ? -1.558 34.947 72.414 1.00 21.46 738 LEU A CA 1
ATOM 525 C C . LEU A 1 74 ? -2.658 34.209 71.661 1.00 23.06 738 LEU A C 1
ATOM 526 O O . LEU A 1 74 ? -3.419 34.818 70.913 1.00 23.00 738 LEU A O 1
ATOM 531 N N . LEU A 1 75 ? -2.753 32.900 71.871 1.00 24.21 739 LEU A N 1
ATOM 532 C CA . LEU A 1 75 ? -3.766 32.098 71.200 1.00 27.04 739 LEU A CA 1
ATOM 533 C C . LEU A 1 75 ? -5.219 32.389 71.608 1.00 29.40 739 LEU A C 1
ATOM 534 O O . LEU A 1 75 ? -6.101 32.429 70.754 1.00 30.77 739 LEU A O 1
ATOM 539 N N . GLN A 1 76 ? -5.478 32.594 72.895 1.00 31.34 740 GLN A N 1
ATOM 540 C CA . GLN A 1 76 ? -6.844 32.863 73.345 1.00 34.84 740 GLN A CA 1
ATOM 541 C C . GLN A 1 76 ? -7.248 34.327 73.164 1.00 36.57 740 GLN A C 1
ATOM 542 O O . GLN A 1 76 ? -8.378 34.712 73.456 1.00 36.15 740 GLN A O 1
ATOM 548 N N . MET A 1 77 ? -6.323 35.134 72.659 1.00 39.24 741 MET A N 1
ATOM 549 C CA . MET A 1 77 ? -6.568 36.556 72.443 1.00 42.15 741 MET A CA 1
ATOM 550 C C . MET A 1 77 ? -6.397 36.870 70.967 1.00 43.49 741 MET A C 1
ATOM 551 O O . MET A 1 77 ? -6.343 38.032 70.583 1.00 44.44 741 MET A O 1
ATOM 556 N N . ALA A 1 78 ? -6.322 35.827 70.147 1.00 44.36 742 ALA A N 1
ATOM 557 C CA . ALA A 1 78 ? -6.079 35.964 68.710 1.00 44.43 742 ALA A CA 1
ATOM 558 C C . ALA A 1 78 ? -7.107 36.670 67.801 1.00 44.24 742 ALA A C 1
ATOM 559 O O . ALA A 1 78 ? -6.743 37.582 67.043 1.00 45.59 742 ALA A O 1
ATOM 561 N N . GLY A 1 79 ? -8.373 36.253 67.864 1.00 42.61 743 GLY A N 1
ATOM 562 C CA . GLY A 1 79 ? -9.398 36.834 67.002 1.00 39.90 743 GLY A CA 1
ATOM 563 C C . GLY A 1 79 ? -9.868 35.767 66.024 1.00 37.77 743 GLY A C 1
ATOM 564 O O . GLY A 1 79 ? -9.420 34.625 66.106 1.00 37.25 743 GLY A O 1
ATOM 565 N N . GLU A 1 80 ? -10.748 36.122 65.093 1.00 35.76 744 GLU A N 1
ATOM 566 C CA . GLU A 1 80 ? -11.273 35.153 64.126 1.00 34.09 744 GLU A CA 1
ATOM 567 C C . GLU A 1 80 ? -10.242 34.443 63.257 1.00 31.25 744 GLU A C 1
ATOM 568 O O . GLU A 1 80 ? -10.473 33.321 62.806 1.00 30.10 744 GLU A O 1
ATOM 574 N N . THR A 1 81 ? -9.120 35.099 62.993 1.00 28.94 745 THR A N 1
ATOM 575 C CA . THR A 1 81 ? -8.076 34.465 62.203 1.00 27.83 745 THR A CA 1
ATOM 576 C C . THR A 1 81 ? -6.807 34.414 63.040 1.00 25.32 745 THR A C 1
ATOM 577 O O . THR A 1 81 ? -6.551 35.299 63.859 1.00 26.83 745 THR A O 1
ATOM 581 N N . VAL A 1 82 ? -6.032 33.355 62.850 1.00 21.49 746 VAL A N 1
ATOM 582 C CA . VAL A 1 82 ? -4.794 33.177 63.584 1.00 19.39 746 VAL A CA 1
ATOM 583 C C . VAL A 1 82 ? -3.696 32.808 62.603 1.00 17.57 746 VAL A C 1
ATOM 584 O O . VAL A 1 82 ? -3.850 31.896 61.792 1.00 16.91 746 VAL A O 1
ATOM 588 N N . THR A 1 83 ? -2.589 33.531 62.679 1.00 17.05 747 THR A N 1
ATOM 589 C CA . THR A 1 83 ? -1.456 33.291 61.812 1.00 17.40 747 THR A CA 1
ATOM 590 C C . THR A 1 83 ? -0.360 32.657 62.657 1.00 17.95 747 THR A C 1
ATOM 591 O O . THR A 1 83 ? 0.010 33.190 63.708 1.00 20.35 747 THR A O 1
ATOM 595 N N . LEU A 1 84 ? 0.148 31.515 62.206 1.00 14.91 748 LEU A N 1
ATOM 596 C CA . LEU A 1 84 ? 1.196 30.812 62.935 1.00 14.69 748 LEU A CA 1
ATOM 597 C C . LEU A 1 84 ? 2.445 30.658 62.084 1.00 13.99 748 LEU A C 1
ATOM 598 O O . LEU A 1 84 ? 2.376 30.155 60.967 1.00 15.21 748 LEU A O 1
ATOM 603 N N . LYS A 1 85 ? 3.582 31.104 62.606 1.00 14.66 749 LYS A N 1
ATOM 604 C CA . LYS A 1 85 ? 4.850 30.954 61.897 1.00 13.31 749 LYS A CA 1
ATOM 605 C C . LYS A 1 85 ? 5.390 29.650 62.477 1.00 14.46 749 LYS A C 1
ATOM 606 O O . LYS A 1 85 ? 5.550 29.516 63.690 1.00 14.49 749 LYS A O 1
ATOM 612 N N . ILE A 1 86 ? 5.656 28.690 61.602 1.00 14.01 750 ILE A N 1
ATOM 613 C CA . ILE A 1 86 ? 6.091 27.362 62.018 1.00 14.03 750 ILE A CA 1
ATOM 614 C C . ILE A 1 86 ? 7.414 26.887 61.426 1.00 13.90 750 ILE A C 1
ATOM 615 O O . ILE A 1 86 ? 7.708 27.134 60.259 1.00 14.77 750 ILE A O 1
ATOM 620 N N . LYS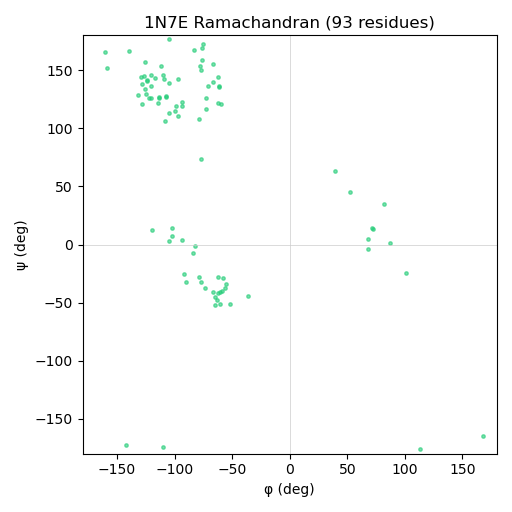 A 1 87 ? 8.202 26.198 62.246 1.00 15.52 751 LYS A N 1
ATOM 621 C CA . LYS A 1 87 ? 9.471 25.635 61.797 1.00 16.80 751 LYS A CA 1
ATOM 622 C C . LYS A 1 87 ? 9.330 24.109 61.834 1.00 15.98 751 LYS A C 1
ATOM 623 O O . LYS A 1 87 ? 8.932 23.539 62.854 1.00 16.59 751 LYS A O 1
ATOM 629 N N . LYS A 1 88 ? 9.632 23.450 60.718 1.00 16.42 752 LYS A N 1
ATOM 630 C CA . LYS A 1 88 ? 9.519 21.998 60.653 1.00 17.94 752 LYS A CA 1
ATOM 631 C C . LYS A 1 88 ? 10.531 21.329 61.571 1.00 19.44 752 LYS A C 1
ATOM 632 O O . LYS A 1 88 ? 11.671 21.772 61.675 1.00 20.51 752 LYS A O 1
ATOM 638 N N . GLN A 1 89 ? 10.095 20.268 62.245 1.00 22.10 753 GLN A N 1
ATOM 639 C CA . GLN A 1 89 ? 10.964 19.521 63.143 1.00 26.29 753 GLN A CA 1
ATOM 640 C C . GLN A 1 89 ? 12.036 18.862 62.293 1.00 28.74 753 GLN A C 1
ATOM 641 O O . GLN A 1 89 ? 11.833 18.600 61.107 1.00 26.98 753 GLN A O 1
ATOM 647 N N . THR A 1 90 ? 13.168 18.574 62.914 1.00 32.04 754 THR A N 1
ATOM 648 C CA . THR A 1 90 ? 14.286 17.976 62.213 1.00 37.14 754 THR A CA 1
ATOM 649 C C . THR A 1 90 ? 14.530 16.536 62.627 1.00 39.53 754 THR A C 1
ATOM 650 O O . THR A 1 90 ? 13.765 15.954 63.397 1.00 39.88 754 THR A O 1
ATOM 654 N N . ASP A 1 91 ? 15.622 15.983 62.107 1.00 43.15 755 ASP A N 1
ATOM 655 C CA . ASP A 1 91 ? 16.053 14.610 62.377 1.00 46.03 755 ASP A CA 1
ATOM 656 C C . ASP A 1 91 ? 16.721 14.482 63.754 1.00 46.79 755 ASP A C 1
ATOM 657 O O . ASP A 1 91 ? 17.942 14.326 63.851 1.00 47.42 755 ASP A O 1
ATOM 662 N N . ALA A 1 92 ? 15.926 14.540 64.816 1.00 47.73 756 ALA A N 1
ATOM 663 C CA . ALA A 1 92 ? 16.478 14.439 66.162 1.00 48.34 756 ALA A CA 1
ATOM 664 C C . ALA A 1 92 ? 16.328 13.027 66.719 1.00 48.37 756 ALA A C 1
ATOM 665 O O . ALA A 1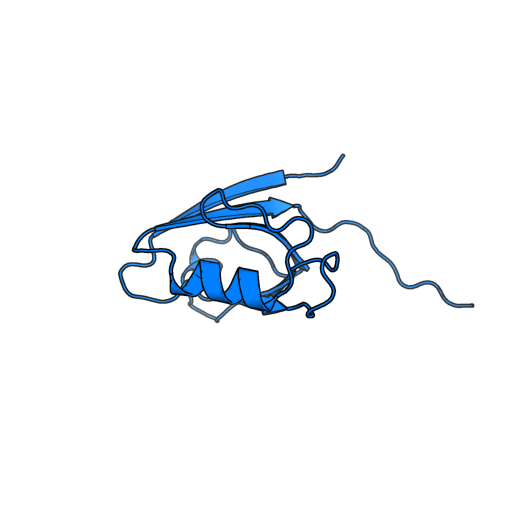 92 ? 15.211 12.530 66.863 1.00 49.08 756 ALA A O 1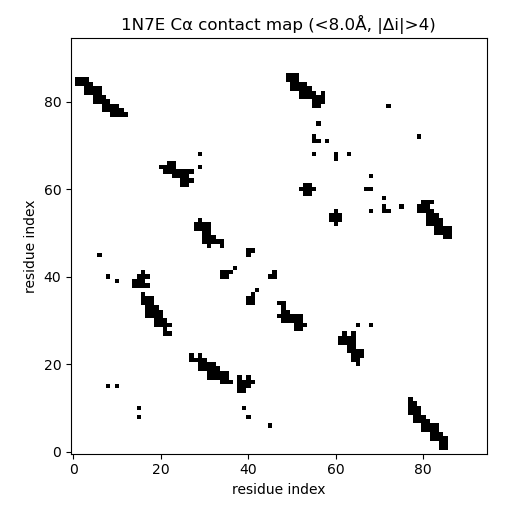
ATOM 667 N N . GLN A 1 93 ? 17.457 12.392 67.035 1.00 47.82 757 GLN A N 1
ATOM 668 C CA . GLN A 1 93 ? 17.473 11.028 67.578 1.00 46.61 757 GLN A CA 1
ATOM 669 C C . GLN A 1 93 ? 18.147 10.999 68.953 1.00 43.41 757 GLN A C 1
ATOM 670 O O . GLN A 1 93 ? 19.184 11.629 69.152 1.00 43.38 757 GLN A O 1
ATOM 676 N N . PRO A 1 94 ? 17.564 10.265 69.918 1.00 40.07 758 PRO A N 1
ATOM 677 C CA . PRO A 1 94 ? 18.092 10.144 71.284 1.00 36.88 758 PRO A CA 1
ATOM 678 C C . PRO A 1 94 ? 19.482 9.508 71.336 1.00 33.93 758 PRO A C 1
ATOM 679 O O . PRO A 1 94 ? 19.737 8.501 70.672 1.00 32.86 758 PRO A O 1
ATOM 683 N N . ALA A 1 95 ? 20.374 10.093 72.131 1.00 29.67 759 ALA A N 1
ATOM 684 C CA . ALA A 1 95 ? 21.733 9.582 72.258 1.00 26.64 759 ALA A CA 1
ATOM 685 C C . ALA A 1 95 ? 21.949 8.916 73.610 1.00 26.13 759 ALA A C 1
ATOM 686 O O . ALA A 1 95 ? 21.669 9.507 74.654 1.00 24.52 759 ALA A O 1
ATOM 688 N N . SER A 1 96 ? 22.452 7.683 73.584 1.00 26.04 760 SER A N 1
ATOM 689 C CA . SER A 1 96 ? 22.712 6.930 74.807 1.00 26.07 760 SER A CA 1
ATOM 690 C C . SER A 1 96 ? 24.178 7.053 75.223 1.00 26.96 760 SER A C 1
ATOM 691 O O . SER A 1 96 ? 25.074 7.081 74.371 1.00 26.68 760 SER A O 1
ATOM 694 N N . SER A 1 97 ? 24.419 7.134 76.530 1.00 26.02 761 SER A N 1
ATOM 695 C CA . SER A 1 97 ? 25.779 7.252 77.044 1.00 27.02 761 SER A CA 1
ATOM 696 C C . SER A 1 97 ? 25.949 6.495 78.362 1.00 26.81 761 SER A C 1
ATOM 697 O O . SER A 1 97 ? 27.077 6.518 78.904 1.00 27.69 761 SER A O 1
#

CATH classification: 2.30.42.10